Protein AF-A0A9K3LN52-F1 (afdb_monomer_lite)

Sequence (113 aa):
MAKAVHVTSESEAARRYGQLSKTKMVFGTVLSVDTTVNPTTNRSTTTVVAEYDFGGGVTKRKSLNIRSVHAVSQEEENQQSAPAESPNEATGTNNDDNPTGSNNHNAPVPAPE

pLDDT: mean 73.06, std 20.49, range [36.34, 96.38]

Secondary structure (DSSP, 8-state):
-------S-HHHHHHHHGGGGG-----EEEEEEEEEE-TTT--EEEEEEEEEE-STT-EEEEEEEGGG--PPPTTSGGGS----PPP--------------------------

Foldseek 3Di:
DDADDDDPDLVVLCVVPPVRSPPDDWDWAWDDWDWDQDPVPRDIWIWTFTWTDPDPPDTDTDIDTVVPDDDDDPPPPPPPDDDDDDDDDDDDDDDDDDDDDDDDDDDDDDDDD

Organism: NCBI:txid303405

Structure (mmCIF, N/CA/C/O backbone):
data_AF-A0A9K3LN52-F1
#
_entry.id   AF-A0A9K3LN52-F1
#
loop_
_atom_site.group_PDB
_atom_site.id
_atom_site.type_symbol
_atom_site.label_atom_id
_atom_site.label_alt_id
_atom_site.label_comp_id
_atom_site.label_asym_id
_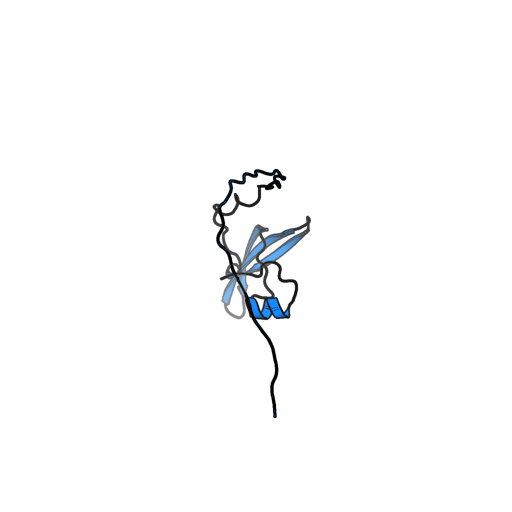atom_site.label_entity_id
_atom_site.label_seq_id
_atom_site.pdbx_PDB_ins_code
_atom_site.Cartn_x
_atom_site.Cartn_y
_atom_site.Cartn_z
_atom_site.occupancy
_atom_site.B_iso_or_equiv
_atom_site.auth_seq_id
_atom_site.auth_comp_id
_atom_site.auth_asym_id
_atom_site.auth_atom_id
_atom_site.pdbx_PDB_model_num
ATOM 1 N N . MET A 1 1 ? -2.566 14.427 -8.244 1.00 47.47 1 MET A N 1
ATOM 2 C CA . MET A 1 1 ? -1.089 14.536 -8.341 1.00 47.47 1 MET A CA 1
ATOM 3 C C . MET A 1 1 ? -0.579 13.343 -9.126 1.00 47.47 1 MET A C 1
ATOM 5 O O . MET A 1 1 ? -0.998 12.237 -8.809 1.00 47.47 1 MET A O 1
ATOM 9 N N . ALA A 1 2 ? 0.290 13.543 -10.118 1.00 46.53 2 ALA A N 1
ATOM 10 C CA . ALA A 1 2 ? 0.909 12.429 -10.834 1.00 46.53 2 ALA A CA 1
ATOM 11 C C . ALA A 1 2 ? 1.913 11.697 -9.925 1.00 46.53 2 ALA A C 1
ATOM 13 O O . ALA A 1 2 ? 2.726 12.337 -9.256 1.00 46.53 2 ALA A O 1
ATOM 14 N N . LYS A 1 3 ? 1.847 10.363 -9.898 1.00 57.31 3 LYS A N 1
ATOM 15 C CA . LYS A 1 3 ? 2.855 9.488 -9.275 1.00 57.31 3 LYS A CA 1
ATOM 16 C C . LYS A 1 3 ? 3.800 8.971 -10.369 1.00 57.31 3 LYS A C 1
ATOM 18 O O . LYS A 1 3 ? 3.481 9.080 -11.550 1.00 57.31 3 LYS A O 1
ATOM 23 N N . ALA A 1 4 ? 4.974 8.461 -9.998 1.00 51.84 4 ALA A N 1
ATOM 24 C CA . ALA A 1 4 ? 6.052 8.226 -10.958 1.00 51.84 4 ALA A CA 1
ATOM 25 C C . ALA A 1 4 ? 5.736 7.130 -12.000 1.00 51.84 4 ALA A C 1
ATOM 27 O O . ALA A 1 4 ? 5.823 5.936 -11.712 1.00 51.84 4 ALA A O 1
ATOM 28 N N . VAL A 1 5 ? 5.424 7.542 -13.235 1.00 60.34 5 VAL A N 1
ATOM 29 C CA . VAL A 1 5 ? 5.277 6.643 -14.392 1.00 60.34 5 VAL A CA 1
ATOM 30 C C . VAL A 1 5 ? 6.664 6.324 -14.958 1.00 60.34 5 VAL A C 1
ATOM 32 O O . VAL A 1 5 ? 7.234 7.139 -15.676 1.00 60.34 5 VAL A O 1
ATOM 35 N N . HIS A 1 6 ? 7.206 5.168 -14.558 1.00 59.88 6 HIS A N 1
ATOM 36 C CA . HIS A 1 6 ? 8.420 4.502 -15.070 1.00 59.88 6 HIS A CA 1
ATOM 37 C C . HIS A 1 6 ? 9.530 5.434 -15.610 1.00 59.88 6 HIS A C 1
ATOM 39 O O . HIS A 1 6 ? 9.938 5.340 -16.765 1.00 59.88 6 HIS A O 1
ATOM 45 N N . VAL A 1 7 ? 10.047 6.335 -14.769 1.00 62.12 7 VAL A N 1
ATOM 46 C CA . VAL A 1 7 ? 11.217 7.157 -15.120 1.00 62.12 7 VAL A CA 1
ATOM 47 C C . VAL A 1 7 ? 12.492 6.411 -14.731 1.00 62.12 7 VAL A C 1
ATOM 49 O O . VAL A 1 7 ? 12.672 6.057 -13.569 1.00 62.12 7 VAL A O 1
ATOM 52 N N . THR A 1 8 ? 13.375 6.181 -15.702 1.00 67.12 8 THR A N 1
ATOM 53 C CA . THR A 1 8 ? 14.609 5.385 -15.550 1.00 67.12 8 THR A CA 1
ATOM 54 C C . THR A 1 8 ? 15.796 6.165 -14.970 1.00 67.12 8 THR A C 1
ATOM 56 O O . THR A 1 8 ? 16.797 5.559 -14.599 1.00 67.12 8 THR A O 1
ATOM 59 N N . SER A 1 9 ? 15.692 7.493 -14.854 1.00 80.19 9 SER A N 1
ATOM 60 C CA . SER A 1 9 ? 16.704 8.371 -14.250 1.00 80.19 9 SER A CA 1
ATOM 61 C C . SER A 1 9 ? 16.212 8.957 -12.925 1.00 80.19 9 SER A C 1
ATOM 63 O O . SER A 1 9 ? 15.192 9.649 -12.894 1.00 80.19 9 SER A O 1
ATOM 65 N N . GLU A 1 10 ? 16.949 8.742 -11.828 1.00 76.44 10 GLU A N 1
ATOM 66 C CA . GLU A 1 10 ? 16.600 9.310 -10.515 1.00 76.44 10 GLU A CA 1
ATOM 67 C C . GLU A 1 10 ? 16.568 10.847 -10.552 1.00 76.44 10 GLU A C 1
ATOM 69 O O . GLU A 1 10 ? 15.653 11.453 -9.994 1.00 76.44 10 GLU A O 1
ATOM 74 N N . SER A 1 11 ? 17.493 11.483 -11.277 1.00 83.75 11 SER A N 1
ATOM 75 C CA . SER A 1 11 ? 17.543 12.942 -11.447 1.00 83.75 11 SER A CA 1
ATOM 76 C C . SER A 1 11 ? 16.290 13.491 -12.135 1.00 83.75 11 SER A C 1
ATOM 78 O O . SER A 1 11 ? 15.762 14.536 -11.749 1.00 83.75 11 SER A O 1
ATOM 80 N N . GLU A 1 12 ? 15.775 12.780 -13.141 1.00 83.81 12 GLU A N 1
ATOM 81 C CA . GLU A 1 12 ? 14.541 13.175 -13.818 1.00 83.81 12 GLU A CA 1
ATOM 82 C C . GLU A 1 12 ? 13.299 12.873 -12.968 1.00 83.81 12 GLU A C 1
ATOM 84 O O . GLU A 1 12 ? 12.388 13.701 -12.903 1.00 83.81 12 GLU A O 1
ATOM 89 N N . ALA A 1 13 ? 13.270 11.740 -12.262 1.00 81.38 13 ALA A N 1
ATOM 90 C CA . ALA A 1 13 ? 12.194 11.415 -11.332 1.00 81.38 13 ALA A CA 1
ATOM 91 C C . ALA A 1 13 ? 12.103 12.460 -10.205 1.00 81.38 13 ALA A C 1
ATOM 93 O O . ALA A 1 13 ? 11.010 12.930 -9.887 1.00 81.38 13 ALA A O 1
ATOM 94 N N . ALA A 1 14 ? 13.244 12.885 -9.654 1.00 86.94 14 ALA A N 1
ATOM 95 C CA . ALA A 1 14 ? 13.337 13.963 -8.675 1.00 86.94 14 ALA A CA 1
ATOM 96 C C . ALA A 1 14 ? 12.847 15.303 -9.249 1.00 86.94 14 ALA A C 1
ATOM 98 O O . ALA A 1 14 ? 12.059 15.985 -8.596 1.00 86.94 14 ALA A O 1
ATOM 99 N N . ARG A 1 15 ? 13.220 15.655 -10.489 1.00 87.50 15 ARG A N 1
ATOM 100 C CA . ARG A 1 15 ? 12.727 16.873 -11.160 1.00 87.50 15 ARG A CA 1
ATOM 101 C C . ARG A 1 15 ? 11.215 16.849 -11.415 1.00 87.50 15 ARG A C 1
ATOM 103 O O . ARG A 1 15 ? 10.565 17.874 -11.238 1.00 87.50 15 ARG A O 1
ATOM 110 N N . ARG A 1 16 ? 10.654 15.716 -11.857 1.00 84.62 16 ARG A N 1
ATOM 111 C CA . ARG A 1 16 ? 9.226 15.592 -12.219 1.00 84.62 16 ARG A CA 1
ATOM 112 C C . ARG A 1 16 ? 8.300 15.427 -11.007 1.00 84.62 16 ARG A C 1
ATOM 114 O O . ARG A 1 16 ? 7.176 15.915 -11.048 1.00 84.62 16 ARG A O 1
ATOM 121 N N . TYR A 1 17 ? 8.747 14.737 -9.954 1.00 83.06 17 TYR A N 1
ATOM 122 C CA . TYR A 1 17 ? 7.885 14.301 -8.844 1.00 83.06 17 TYR A CA 1
ATOM 123 C C . TYR A 1 17 ? 8.366 14.743 -7.451 1.00 83.06 17 TYR A C 1
ATOM 125 O O . TYR A 1 17 ? 7.670 14.508 -6.461 1.00 83.06 17 TYR A O 1
ATOM 133 N N . GLY A 1 18 ? 9.539 15.376 -7.335 1.00 87.06 18 GLY A N 1
ATOM 134 C CA . GLY A 1 18 ? 10.076 15.879 -6.068 1.00 87.06 18 GLY A CA 1
ATOM 135 C C . GLY A 1 18 ? 10.161 14.789 -4.998 1.00 87.06 18 GLY A C 1
ATOM 136 O O . GLY A 1 18 ? 10.746 13.727 -5.215 1.00 87.06 18 GLY A O 1
ATOM 137 N N . GLN A 1 19 ? 9.521 15.023 -3.851 1.00 83.06 19 GLN A N 1
ATOM 138 C CA . GLN A 1 19 ? 9.446 14.065 -2.741 1.00 83.06 19 GLN A CA 1
ATOM 139 C C . GLN A 1 19 ? 8.751 12.739 -3.122 1.00 83.06 19 GLN A C 1
ATOM 141 O O . GLN A 1 19 ? 9.054 11.702 -2.537 1.00 83.06 19 GLN A O 1
ATOM 146 N N . LEU A 1 20 ? 7.863 12.742 -4.126 1.00 83.06 20 LEU A N 1
ATOM 147 C CA . LEU A 1 20 ? 7.158 11.542 -4.596 1.00 83.06 20 LEU A CA 1
ATOM 148 C C . LEU A 1 20 ? 7.993 10.675 -5.554 1.00 83.06 20 LEU A C 1
ATOM 150 O O . LEU A 1 20 ? 7.570 9.567 -5.880 1.00 83.06 20 LEU A O 1
ATOM 154 N N . SER A 1 21 ? 9.183 11.125 -5.970 1.00 83.44 21 SER A N 1
ATOM 155 C CA . SER A 1 21 ? 10.100 10.376 -6.851 1.00 83.44 21 SER A CA 1
ATOM 156 C C . SER A 1 21 ? 10.453 8.976 -6.338 1.00 83.44 21 SER A C 1
ATOM 158 O O . SER A 1 21 ? 10.643 8.060 -7.132 1.00 83.44 21 SER A O 1
ATOM 160 N N . LYS A 1 22 ? 10.482 8.790 -5.011 1.00 83.56 22 LYS A N 1
ATOM 161 C CA . LYS A 1 22 ? 10.766 7.506 -4.346 1.00 83.56 22 LYS A CA 1
ATOM 162 C C . LYS A 1 22 ? 9.499 6.726 -3.967 1.00 83.56 22 LYS A C 1
ATOM 164 O O . LYS A 1 22 ? 9.557 5.813 -3.148 1.00 83.56 22 LYS A O 1
ATOM 169 N N . THR A 1 23 ? 8.349 7.080 -4.549 1.00 84.56 23 THR A N 1
ATOM 170 C CA . THR A 1 23 ? 7.048 6.444 -4.290 1.00 84.56 23 THR A CA 1
ATOM 171 C C . THR A 1 23 ? 6.415 5.921 -5.582 1.00 84.56 23 THR A C 1
ATOM 173 O O . THR A 1 23 ? 6.296 6.645 -6.570 1.00 84.56 23 THR A O 1
ATOM 176 N N . LYS A 1 24 ? 5.972 4.659 -5.569 1.00 83.69 24 LYS A N 1
ATOM 177 C CA . LYS A 1 24 ? 5.196 4.026 -6.646 1.00 83.69 24 LYS A CA 1
ATOM 178 C C . LYS A 1 24 ? 3.800 3.700 -6.111 1.00 83.69 24 LYS A C 1
ATOM 180 O O . LYS A 1 24 ? 3.674 3.277 -4.964 1.00 83.69 24 LYS A O 1
ATOM 185 N N . MET A 1 25 ? 2.763 3.874 -6.929 1.00 86.75 25 MET A N 1
ATOM 186 C CA . MET A 1 25 ? 1.450 3.288 -6.646 1.00 86.75 25 MET A CA 1
ATOM 187 C C . MET A 1 25 ? 1.447 1.835 -7.129 1.00 86.75 25 MET A C 1
ATOM 189 O O . MET A 1 25 ? 1.879 1.552 -8.246 1.00 86.75 25 MET A O 1
ATOM 193 N N . VAL A 1 26 ? 1.009 0.924 -6.270 1.00 89.25 26 VAL A N 1
ATOM 194 C CA . VAL A 1 26 ? 0.883 -0.508 -6.556 1.00 89.25 26 VAL A CA 1
ATOM 195 C C . VAL A 1 26 ? -0.501 -0.958 -6.117 1.00 89.25 26 VAL A C 1
ATOM 197 O O . VAL A 1 26 ? -0.983 -0.523 -5.069 1.00 89.25 26 VAL A O 1
ATOM 200 N N . PHE A 1 27 ? -1.136 -1.799 -6.926 1.00 90.50 27 PHE A N 1
ATOM 201 C CA . PHE A 1 27 ? -2.376 -2.464 -6.550 1.00 90.50 27 PHE A CA 1
ATOM 202 C C . PHE A 1 27 ? -2.075 -3.599 -5.563 1.00 90.50 27 PHE A C 1
ATOM 204 O O . PHE A 1 27 ? -0.942 -4.078 -5.467 1.00 90.50 27 PHE A O 1
ATOM 211 N N . GLY A 1 28 ? -3.075 -4.009 -4.790 1.00 90.81 28 GLY A N 1
ATOM 212 C CA . GLY A 1 28 ? -2.909 -5.069 -3.805 1.00 90.81 28 GLY A CA 1
ATOM 213 C C . GLY A 1 28 ? -4.195 -5.404 -3.066 1.00 90.81 28 GLY A C 1
ATOM 214 O O . GLY A 1 28 ? -5.091 -4.569 -2.944 1.00 90.81 28 GLY A O 1
ATOM 215 N N . THR A 1 29 ? -4.267 -6.628 -2.557 1.00 93.31 29 THR A N 1
ATOM 216 C CA . THR A 1 29 ? -5.426 -7.145 -1.824 1.00 93.31 29 THR A CA 1
ATOM 217 C C . THR A 1 29 ? -5.217 -6.967 -0.325 1.00 93.31 29 THR A C 1
ATOM 219 O O . THR A 1 29 ? -4.186 -7.366 0.220 1.00 93.31 29 THR A O 1
ATOM 222 N N . VAL A 1 30 ? -6.199 -6.373 0.356 1.00 93.62 30 VAL A N 1
ATOM 223 C CA . VAL A 1 30 ? -6.196 -6.221 1.819 1.00 93.62 30 VAL A CA 1
ATOM 224 C C . VAL A 1 30 ? -6.394 -7.580 2.491 1.00 93.62 30 VAL A C 1
ATOM 226 O O . VAL A 1 30 ? -7.278 -8.339 2.106 1.00 93.62 30 VAL A O 1
ATOM 229 N N . LEU A 1 31 ? -5.579 -7.865 3.509 1.00 96.06 31 LEU A N 1
ATOM 230 C CA . LEU A 1 31 ? -5.608 -9.101 4.295 1.00 96.06 31 LEU A CA 1
ATOM 231 C C . LEU A 1 31 ? -6.060 -8.856 5.743 1.00 96.06 31 LEU A C 1
ATOM 233 O O . LEU A 1 31 ? -6.833 -9.642 6.281 1.00 96.06 31 LEU A O 1
ATOM 237 N N . SER A 1 32 ? -5.607 -7.764 6.371 1.00 95.81 32 SER A N 1
ATOM 238 C CA . SER A 1 32 ? -6.103 -7.305 7.677 1.00 95.81 32 SER A CA 1
ATOM 239 C C . SER A 1 32 ? -6.066 -5.779 7.794 1.00 95.81 32 SER A C 1
ATOM 241 O O . SER A 1 32 ? -5.363 -5.087 7.050 1.00 95.81 32 SER A O 1
ATOM 243 N N . VAL A 1 33 ? -6.838 -5.252 8.746 1.00 96.12 33 VAL A N 1
ATOM 244 C CA . VAL A 1 33 ? -6.803 -3.845 9.155 1.00 96.12 33 VAL A CA 1
ATOM 245 C C . VAL A 1 33 ? -6.598 -3.808 10.663 1.00 96.12 33 VAL A C 1
ATOM 247 O O . VAL A 1 33 ? -7.522 -4.039 11.439 1.00 96.12 33 VAL A O 1
ATOM 250 N N . ASP A 1 34 ? -5.370 -3.519 11.070 1.00 96.06 34 ASP A N 1
ATOM 251 C CA . ASP A 1 34 ? -4.945 -3.535 12.464 1.00 96.06 34 ASP A CA 1
ATOM 252 C C . ASP A 1 34 ? -4.969 -2.105 13.017 1.00 96.06 34 ASP A C 1
ATOM 254 O O . ASP A 1 34 ? -4.598 -1.153 12.325 1.00 96.06 34 ASP A O 1
ATOM 258 N N . THR A 1 35 ? -5.390 -1.919 14.268 1.00 96.38 35 THR A N 1
ATOM 259 C CA . THR A 1 35 ? -5.342 -0.611 14.941 1.00 96.38 35 THR A CA 1
ATOM 260 C C . THR A 1 35 ? -4.622 -0.734 16.272 1.00 96.38 35 THR A C 1
ATOM 262 O O . THR A 1 35 ? -5.102 -1.389 17.192 1.00 96.38 35 THR A O 1
ATOM 265 N N . THR A 1 36 ? -3.482 -0.054 16.382 1.00 94.25 36 THR A N 1
ATOM 266 C CA . THR A 1 36 ? -2.624 -0.072 17.570 1.00 94.25 36 THR A CA 1
ATOM 267 C C . THR A 1 36 ? -2.683 1.282 18.261 1.00 94.25 36 THR A C 1
ATOM 269 O O . THR A 1 36 ? -2.454 2.314 17.627 1.00 94.25 36 THR A O 1
ATOM 272 N N . VAL A 1 37 ? -2.955 1.304 19.566 1.00 94.62 37 VAL A N 1
ATOM 273 C CA . VAL A 1 37 ? -2.800 2.514 20.388 1.00 94.62 37 VAL A CA 1
ATOM 274 C C . VAL A 1 37 ? -1.364 2.575 20.894 1.00 94.62 37 VAL A C 1
ATOM 276 O O . VAL A 1 37 ? -0.879 1.636 21.520 1.00 94.62 37 VAL A O 1
ATOM 279 N N . ASN A 1 38 ? -0.662 3.673 20.618 1.00 92.62 38 ASN A N 1
ATOM 280 C CA . ASN A 1 38 ? 0.675 3.900 21.154 1.00 92.62 38 ASN A CA 1
ATOM 281 C C . ASN A 1 38 ? 0.575 4.226 22.663 1.00 92.62 38 ASN A C 1
ATOM 283 O O . ASN A 1 38 ? -0.009 5.258 22.999 1.00 92.62 38 ASN A O 1
ATOM 287 N N . PRO A 1 39 ? 1.148 3.415 23.575 1.00 92.1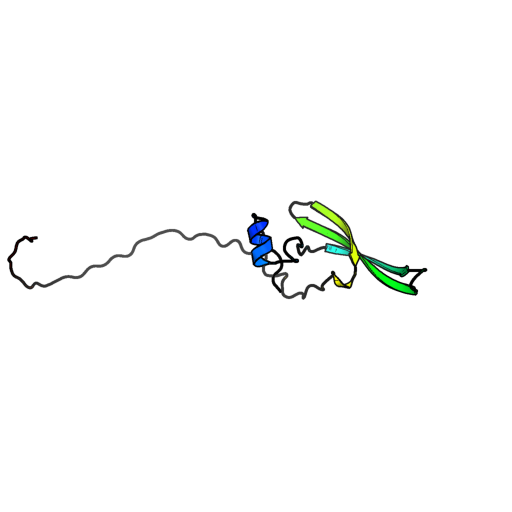2 39 PRO A N 1
ATOM 288 C CA . PRO A 1 39 ? 0.913 3.555 25.018 1.00 92.12 39 PRO A CA 1
ATOM 289 C C . PRO A 1 39 ? 1.542 4.817 25.629 1.00 92.12 39 PRO A C 1
ATOM 291 O O . PRO A 1 39 ? 1.094 5.286 26.668 1.00 92.12 39 PRO A O 1
ATOM 294 N N . THR A 1 40 ? 2.562 5.395 24.988 1.00 94.25 40 THR A N 1
ATOM 295 C CA . THR A 1 40 ? 3.253 6.605 25.468 1.00 94.25 40 THR A CA 1
ATOM 296 C C . THR A 1 40 ? 2.525 7.892 25.077 1.00 94.25 40 THR A C 1
ATOM 298 O O . THR A 1 40 ? 2.585 8.882 25.797 1.00 94.25 40 THR A O 1
ATOM 301 N N . THR A 1 41 ? 1.846 7.904 23.926 1.00 94.00 41 THR A N 1
ATOM 302 C CA . THR A 1 41 ? 1.199 9.107 23.361 1.00 94.00 41 THR A CA 1
ATOM 303 C C . THR A 1 41 ? -0.327 9.022 23.310 1.00 94.00 41 THR A C 1
ATOM 305 O O . THR A 1 41 ? -0.970 10.000 22.936 1.00 94.00 41 THR A O 1
ATOM 308 N N . ASN A 1 42 ? -0.905 7.863 23.645 1.00 93.75 42 ASN A N 1
ATOM 309 C CA . ASN A 1 42 ? -2.331 7.524 23.536 1.00 93.75 42 ASN A CA 1
ATOM 310 C C . ASN A 1 42 ? -2.946 7.745 22.138 1.00 93.75 42 ASN A C 1
ATOM 312 O O . ASN A 1 42 ? -4.164 7.788 21.979 1.00 93.75 42 ASN A O 1
ATOM 316 N N . ARG A 1 43 ? -2.114 7.852 21.093 1.00 94.88 43 ARG A N 1
ATOM 317 C CA . ARG A 1 43 ? -2.568 7.995 19.704 1.00 94.88 43 ARG A CA 1
ATOM 318 C C . ARG A 1 43 ? -2.831 6.625 19.089 1.00 94.88 43 ARG A C 1
ATOM 320 O O . ARG A 1 43 ? -1.932 5.784 19.037 1.00 94.88 43 ARG A O 1
ATOM 327 N N . SER A 1 44 ? -4.041 6.423 18.578 1.00 94.06 44 SER A N 1
ATOM 328 C CA . SER A 1 44 ? -4.368 5.296 17.706 1.00 94.06 44 SER A CA 1
ATOM 329 C C . SER A 1 44 ? -3.685 5.448 16.344 1.00 94.06 44 SER A C 1
ATOM 331 O O . SER A 1 44 ? -3.583 6.539 15.784 1.00 94.06 44 SER A O 1
ATOM 333 N N . THR A 1 45 ? -3.192 4.338 15.803 1.00 94.88 45 THR A N 1
ATOM 334 C CA . THR A 1 45 ? -2.655 4.241 14.445 1.00 94.8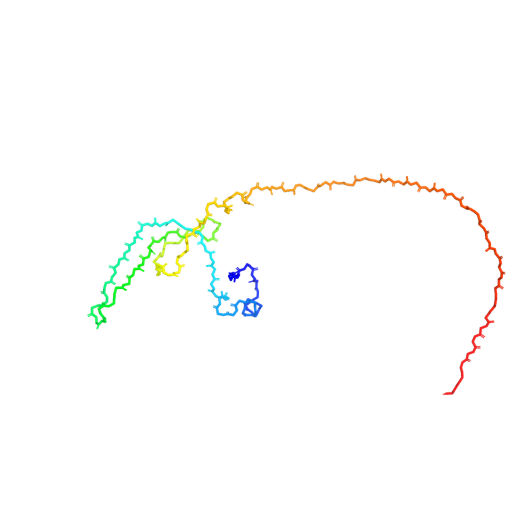8 45 THR A CA 1
ATOM 335 C C . THR A 1 45 ? -3.254 3.017 13.771 1.00 94.88 45 THR A C 1
ATOM 337 O O . THR A 1 45 ? -3.025 1.896 14.217 1.00 94.88 45 THR A O 1
ATOM 340 N N . THR A 1 46 ? -3.998 3.235 12.687 1.00 96.38 46 THR A N 1
ATOM 341 C CA . THR A 1 46 ? -4.548 2.160 11.852 1.00 96.38 46 THR A CA 1
ATOM 342 C C . THR A 1 46 ? -3.606 1.857 10.689 1.00 96.38 46 THR A C 1
ATOM 344 O O . THR A 1 46 ? -3.182 2.758 9.949 1.00 96.38 46 THR A O 1
ATOM 347 N N . THR A 1 47 ? -3.276 0.582 10.525 1.00 96.31 47 THR A N 1
ATOM 348 C CA . THR A 1 47 ? -2.448 0.042 9.447 1.00 96.31 47 THR A CA 1
ATOM 349 C C . THR A 1 47 ? -3.189 -1.055 8.702 1.00 96.31 47 THR A C 1
ATOM 351 O O . THR A 1 47 ? -3.849 -1.891 9.303 1.00 96.31 47 THR A O 1
ATOM 354 N N . VAL A 1 48 ? -3.045 -1.064 7.384 1.00 95.50 48 VAL A N 1
ATOM 355 C CA . VAL A 1 48 ? -3.595 -2.088 6.499 1.00 95.50 48 VAL A CA 1
ATOM 356 C C . VAL A 1 48 ? -2.466 -3.048 6.146 1.00 95.50 48 VAL A C 1
ATOM 358 O O . VAL A 1 48 ? -1.447 -2.612 5.603 1.00 95.50 48 VAL A O 1
ATOM 361 N N . VAL A 1 49 ? -2.621 -4.335 6.453 1.00 96.00 49 VAL A N 1
ATOM 362 C CA . VAL A 1 49 ? -1.756 -5.386 5.906 1.00 96.00 49 VAL A CA 1
ATOM 363 C C . VAL A 1 49 ? -2.362 -5.820 4.587 1.00 96.00 49 VAL A C 1
ATOM 365 O O . VAL A 1 49 ? -3.507 -6.264 4.536 1.00 96.00 49 VAL A O 1
ATOM 368 N N . ALA A 1 50 ? -1.588 -5.695 3.518 1.00 95.44 50 ALA A N 1
ATOM 369 C CA . ALA A 1 50 ? -2.003 -6.092 2.185 1.00 95.44 50 ALA A CA 1
ATOM 370 C C . ALA A 1 50 ? -0.884 -6.853 1.475 1.00 95.44 50 ALA A C 1
ATOM 372 O O . ALA A 1 50 ? 0.299 -6.752 1.828 1.00 95.44 50 ALA A O 1
ATOM 373 N N . GLU A 1 51 ? -1.278 -7.618 0.467 1.00 96.00 51 GLU A N 1
ATOM 374 C CA . GLU A 1 51 ? -0.373 -8.219 -0.497 1.00 96.00 51 GLU A CA 1
ATOM 375 C C . GLU A 1 51 ? -0.388 -7.391 -1.780 1.00 96.00 51 GLU A C 1
ATOM 377 O O . GLU A 1 51 ? -1.406 -7.309 -2.462 1.00 96.00 51 GLU A O 1
ATOM 382 N N . TYR A 1 52 ? 0.732 -6.725 -2.057 1.00 92.75 52 TYR A N 1
ATOM 383 C CA . TYR A 1 52 ? 0.881 -5.793 -3.172 1.00 92.75 52 TYR A CA 1
ATOM 384 C C . TYR A 1 52 ? 1.531 -6.481 -4.366 1.00 92.75 52 TYR A C 1
ATOM 386 O O . TYR A 1 52 ? 2.568 -7.128 -4.196 1.00 92.75 52 TYR A O 1
ATOM 394 N N . ASP A 1 53 ? 0.982 -6.287 -5.562 1.00 91.12 53 ASP A N 1
ATOM 395 C CA . ASP A 1 53 ? 1.606 -6.735 -6.806 1.00 91.12 53 ASP A CA 1
ATOM 396 C C . ASP A 1 53 ? 2.608 -5.689 -7.319 1.00 91.12 53 ASP A C 1
ATOM 398 O O . ASP A 1 53 ? 2.314 -4.493 -7.425 1.00 91.12 53 ASP A O 1
ATOM 402 N N . PHE A 1 54 ? 3.823 -6.137 -7.635 1.00 87.94 54 PHE A N 1
ATOM 403 C CA . PHE A 1 54 ? 4.857 -5.310 -8.258 1.00 87.94 54 PHE A CA 1
ATOM 404 C C . PHE A 1 54 ? 4.964 -5.526 -9.776 1.00 87.94 54 PHE A C 1
ATOM 406 O O . PHE A 1 54 ? 5.672 -4.751 -10.432 1.00 87.94 54 PHE A O 1
ATOM 413 N N . GLY A 1 55 ? 4.235 -6.503 -10.322 1.00 85.56 55 GLY A N 1
ATOM 414 C CA . GLY A 1 55 ? 4.335 -7.018 -11.683 1.00 85.56 55 GLY A CA 1
ATOM 415 C C . GLY A 1 55 ? 5.257 -8.241 -11.775 1.00 85.56 55 GLY A C 1
ATOM 416 O O . GLY A 1 55 ? 6.044 -8.526 -10.871 1.00 85.56 55 GLY A O 1
ATOM 417 N N . GLY A 1 56 ? 5.167 -8.978 -12.887 1.00 86.12 56 GLY A N 1
ATOM 418 C CA . GLY A 1 56 ? 6.049 -10.121 -13.168 1.00 86.12 56 GLY A CA 1
ATOM 419 C C . GLY A 1 56 ? 5.900 -11.303 -12.201 1.00 86.12 56 GLY A C 1
ATOM 420 O O . GLY A 1 56 ? 6.860 -12.038 -11.996 1.00 86.12 56 GLY A O 1
ATOM 421 N N . GLY A 1 57 ? 4.730 -11.460 -11.569 1.00 89.38 57 GLY A N 1
ATOM 422 C CA . GLY A 1 57 ? 4.470 -12.503 -10.569 1.00 89.38 57 GLY A CA 1
ATOM 423 C C . GLY A 1 57 ? 5.066 -12.228 -9.182 1.00 89.38 57 GLY A C 1
ATOM 424 O O . GLY A 1 57 ? 5.045 -13.110 -8.326 1.00 89.38 57 GLY A O 1
ATOM 425 N N . VAL A 1 58 ? 5.603 -11.027 -8.934 1.00 91.69 58 VAL A N 1
ATOM 426 C CA . VAL A 1 58 ? 6.238 -10.671 -7.657 1.00 91.69 58 VAL A CA 1
ATOM 427 C C . VAL A 1 58 ? 5.242 -9.955 -6.742 1.00 91.69 58 VAL A C 1
ATOM 429 O O . VAL A 1 58 ? 5.163 -8.723 -6.735 1.00 91.69 58 VAL A O 1
ATOM 432 N N . THR A 1 59 ? 4.532 -10.712 -5.902 1.00 93.62 59 THR A N 1
ATOM 433 C CA . THR A 1 59 ? 3.761 -10.129 -4.793 1.00 93.62 59 THR A CA 1
ATOM 434 C C . THR A 1 59 ? 4.641 -9.873 -3.565 1.00 93.62 59 THR A C 1
ATOM 436 O O . THR A 1 59 ? 5.669 -10.522 -3.347 1.00 93.62 59 THR A O 1
ATOM 439 N N . LYS A 1 60 ? 4.275 -8.881 -2.742 1.00 94.19 60 LYS A N 1
ATOM 440 C CA . LYS A 1 60 ? 4.943 -8.583 -1.463 1.00 94.19 60 LYS A CA 1
ATOM 441 C C . LYS A 1 60 ? 3.926 -8.208 -0.393 1.00 94.19 60 LYS A C 1
ATOM 443 O O . LYS A 1 60 ? 3.204 -7.223 -0.530 1.00 94.19 60 LYS A O 1
ATOM 448 N N . ARG A 1 61 ? 3.932 -8.937 0.723 1.00 96.25 61 ARG A N 1
ATOM 449 C CA . ARG A 1 61 ? 3.088 -8.646 1.889 1.00 96.25 61 ARG A CA 1
ATOM 450 C C . ARG A 1 61 ? 3.723 -7.583 2.788 1.00 96.25 61 ARG A C 1
ATOM 452 O O . ARG A 1 61 ? 4.848 -7.769 3.260 1.00 96.25 61 ARG A O 1
ATOM 459 N N . LYS A 1 62 ? 3.020 -6.473 3.038 1.00 94.62 62 LYS A N 1
ATOM 460 C CA . LYS A 1 62 ? 3.459 -5.394 3.945 1.00 94.62 62 LYS A CA 1
ATOM 461 C C . LYS A 1 62 ? 2.288 -4.717 4.658 1.00 94.62 62 LYS A C 1
ATOM 463 O O . LYS A 1 62 ? 1.190 -4.623 4.120 1.00 94.62 62 LYS A O 1
ATOM 468 N N . SER A 1 63 ? 2.565 -4.195 5.851 1.00 94.50 63 SER A N 1
ATOM 469 C CA . SER A 1 63 ? 1.722 -3.217 6.535 1.00 94.50 63 SER A CA 1
ATOM 470 C C . SER A 1 63 ? 2.002 -1.804 6.011 1.00 94.50 63 SER A C 1
ATOM 472 O O . SER A 1 63 ? 3.155 -1.429 5.787 1.00 94.50 63 SER A O 1
ATOM 474 N N . LEU A 1 64 ? 0.950 -1.010 5.827 1.00 93.31 64 LEU A N 1
ATOM 475 C CA . LEU A 1 64 ? 1.020 0.394 5.417 1.00 93.31 64 LEU A CA 1
ATOM 476 C C . LEU A 1 64 ? 0.046 1.228 6.260 1.00 93.31 64 LEU A C 1
ATOM 478 O O . LEU A 1 64 ? -1.004 0.736 6.664 1.00 93.31 64 LEU A O 1
ATOM 482 N N . ASN A 1 65 ? 0.364 2.492 6.552 1.00 94.25 65 ASN A N 1
ATOM 483 C CA . ASN A 1 65 ? -0.584 3.364 7.251 1.00 94.25 65 ASN A CA 1
ATOM 484 C C . ASN A 1 65 ? -1.806 3.643 6.363 1.00 94.25 65 ASN A C 1
ATOM 486 O O . ASN A 1 65 ? -1.642 3.944 5.182 1.00 94.25 65 ASN A O 1
ATOM 490 N N . ILE A 1 66 ? -3.017 3.607 6.929 1.00 94.06 66 ILE A N 1
ATOM 491 C CA . ILE A 1 66 ? -4.259 3.717 6.142 1.00 94.06 66 ILE A CA 1
ATOM 492 C C . ILE A 1 66 ? -4.351 5.009 5.305 1.00 94.06 66 ILE A C 1
ATOM 494 O O . ILE A 1 66 ? -4.920 4.995 4.223 1.00 94.06 66 ILE A O 1
ATOM 498 N N . ARG A 1 67 ? -3.698 6.104 5.728 1.00 90.88 67 ARG A N 1
ATOM 499 C CA . ARG A 1 67 ? -3.627 7.380 4.980 1.00 90.88 67 ARG A CA 1
ATOM 500 C C . ARG A 1 67 ? -2.778 7.327 3.699 1.00 90.88 67 ARG A C 1
ATOM 502 O O . ARG A 1 67 ? -2.764 8.294 2.946 1.00 90.88 67 ARG A O 1
ATOM 509 N N . SER A 1 68 ? -2.035 6.244 3.479 1.00 90.00 68 SER A N 1
ATOM 510 C CA . SER A 1 68 ? -1.270 5.986 2.250 1.00 90.00 68 SER A CA 1
ATOM 511 C C . SER A 1 68 ? -1.944 4.951 1.341 1.00 90.00 68 SER A C 1
ATOM 513 O O . SER A 1 68 ? -1.447 4.691 0.246 1.00 90.00 68 SER A O 1
ATOM 515 N N . VAL A 1 69 ? -3.071 4.381 1.778 1.00 90.06 69 VAL A N 1
ATOM 516 C CA . VAL A 1 69 ? -3.967 3.571 0.951 1.00 90.06 69 VAL A CA 1
ATOM 517 C C . VAL A 1 69 ? -4.969 4.511 0.279 1.00 90.06 69 VAL A C 1
ATOM 519 O O . VAL A 1 69 ? -5.446 5.466 0.889 1.00 90.06 69 VAL A O 1
ATOM 522 N N . HIS A 1 70 ? -5.290 4.243 -0.982 1.00 88.88 70 HIS A N 1
ATOM 523 C CA . HIS A 1 70 ? -6.361 4.917 -1.710 1.00 88.88 70 HIS A CA 1
ATOM 524 C C . HIS A 1 70 ? -7.335 3.850 -2.207 1.00 88.88 70 HIS A C 1
ATOM 526 O O . HIS A 1 70 ? -6.891 2.789 -2.644 1.00 88.88 70 HIS A O 1
ATOM 532 N N . ALA A 1 71 ? -8.638 4.126 -2.153 1.00 81.50 71 ALA A N 1
ATOM 533 C CA . ALA A 1 71 ? -9.612 3.303 -2.858 1.00 81.50 71 ALA A CA 1
ATOM 534 C C . ALA A 1 71 ? -9.406 3.451 -4.374 1.00 81.50 71 ALA A C 1
ATOM 536 O O . ALA A 1 71 ? -9.102 4.546 -4.851 1.00 81.50 71 ALA A O 1
ATOM 537 N N . VAL A 1 72 ? -9.574 2.355 -5.109 1.00 73.81 72 VAL A N 1
ATOM 538 C CA . VAL A 1 72 ? -9.634 2.362 -6.574 1.00 73.81 72 VAL A CA 1
ATOM 539 C C . VAL A 1 72 ? -1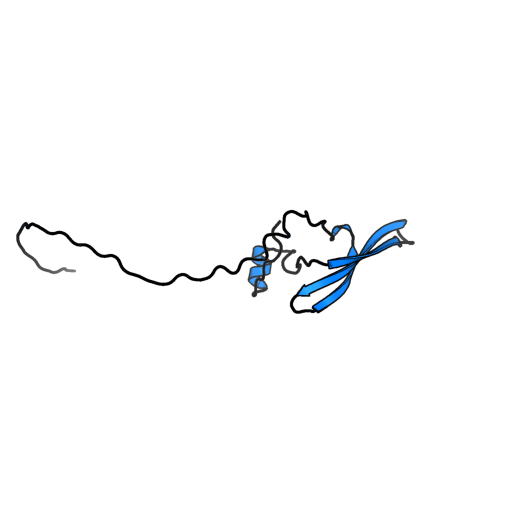1.100 2.531 -6.959 1.00 73.81 72 VAL A C 1
ATOM 541 O O . VAL A 1 72 ? -11.932 1.716 -6.560 1.00 73.81 72 VAL A O 1
ATOM 544 N N . SER A 1 73 ? -11.428 3.587 -7.700 1.00 69.50 73 SER A N 1
ATOM 545 C CA . SER A 1 73 ? -12.741 3.702 -8.342 1.00 69.50 73 SER A CA 1
ATOM 546 C C . SER A 1 73 ? -12.836 2.644 -9.442 1.00 69.50 73 SER A C 1
ATOM 548 O O . SER A 1 73 ? -11.915 2.526 -10.247 1.00 69.50 73 SER A O 1
ATOM 550 N N . GLN A 1 74 ? -13.943 1.902 -9.522 1.00 56.59 74 GLN A N 1
ATOM 551 C CA . GLN A 1 74 ? -14.112 0.777 -10.465 1.00 56.59 74 GLN A CA 1
ATOM 552 C C . GLN A 1 74 ? -14.212 1.190 -11.955 1.00 56.59 74 GLN A C 1
ATOM 554 O O . GLN A 1 74 ? -14.593 0.394 -12.805 1.00 56.59 74 GLN A O 1
ATOM 559 N N . GLU A 1 75 ? -13.871 2.436 -12.279 1.00 58.97 75 GLU A N 1
ATOM 560 C CA . GLU A 1 75 ? -13.894 3.020 -13.622 1.00 58.97 75 GLU A CA 1
ATOM 561 C C . GLU A 1 75 ? -12.572 2.786 -14.387 1.00 58.97 75 GLU A C 1
ATOM 563 O O . GLU A 1 75 ? -12.555 2.827 -15.616 1.00 58.97 75 GLU A O 1
ATOM 568 N N . GLU A 1 76 ? -11.461 2.511 -13.685 1.00 55.19 76 GLU A N 1
ATOM 569 C CA . GLU A 1 76 ? -10.122 2.374 -14.295 1.00 55.19 76 GLU A CA 1
ATOM 570 C C . GLU A 1 76 ? -9.778 0.942 -14.765 1.00 55.19 76 GLU A C 1
ATOM 572 O O . GLU A 1 76 ? -8.851 0.762 -15.554 1.00 55.19 76 GLU A O 1
ATOM 577 N N . GLU A 1 77 ? -10.520 -0.086 -14.337 1.00 50.88 77 GLU A N 1
ATOM 578 C CA . GLU A 1 77 ? -10.180 -1.501 -14.594 1.00 50.88 77 GLU A CA 1
ATOM 579 C C . GLU A 1 77 ? -10.309 -1.906 -16.081 1.00 50.88 77 GLU A C 1
ATOM 581 O O . GLU A 1 77 ? -9.638 -2.825 -16.547 1.00 50.88 77 GLU A O 1
ATOM 586 N N . ASN A 1 78 ? -11.107 -1.173 -16.867 1.00 48.94 78 ASN A N 1
ATOM 587 C CA . ASN A 1 78 ? -11.460 -1.525 -18.249 1.00 48.94 78 ASN A CA 1
ATOM 588 C C . ASN A 1 78 ? -10.537 -0.923 -19.340 1.00 48.94 78 ASN A C 1
ATOM 590 O O . ASN A 1 78 ? -10.920 -0.876 -20.506 1.00 48.94 78 ASN A O 1
ATOM 594 N N . GLN A 1 79 ? -9.342 -0.421 -18.997 1.00 50.78 79 GLN A N 1
ATOM 595 C CA . GLN A 1 79 ? -8.412 0.188 -19.976 1.00 50.78 79 GLN A CA 1
ATOM 596 C C . GLN A 1 79 ? -7.148 -0.639 -20.274 1.00 50.78 79 GLN A C 1
ATOM 598 O O . GLN A 1 79 ? -6.351 -0.255 -21.127 1.00 50.78 79 GLN A O 1
ATOM 603 N N . GLN A 1 80 ? -6.966 -1.802 -19.639 1.00 52.00 80 GLN A N 1
ATOM 604 C CA . GLN A 1 80 ? -5.740 -2.606 -19.755 1.00 52.00 80 GLN A CA 1
ATOM 605 C C . GLN A 1 80 ? -5.898 -3.853 -20.658 1.00 52.00 80 GLN A C 1
ATOM 607 O O . GLN A 1 80 ? -5.318 -4.901 -20.377 1.00 52.00 80 GLN A O 1
ATOM 612 N N . SER A 1 81 ? -6.697 -3.788 -21.734 1.00 54.94 81 SER A N 1
ATOM 613 C CA . SER A 1 81 ? -6.907 -4.921 -22.664 1.00 54.94 81 SER A CA 1
ATOM 614 C C . SER A 1 81 ? -7.300 -4.506 -24.092 1.00 54.94 81 SER A C 1
ATOM 616 O O . SER A 1 81 ? -8.437 -4.693 -24.515 1.00 54.94 81 SER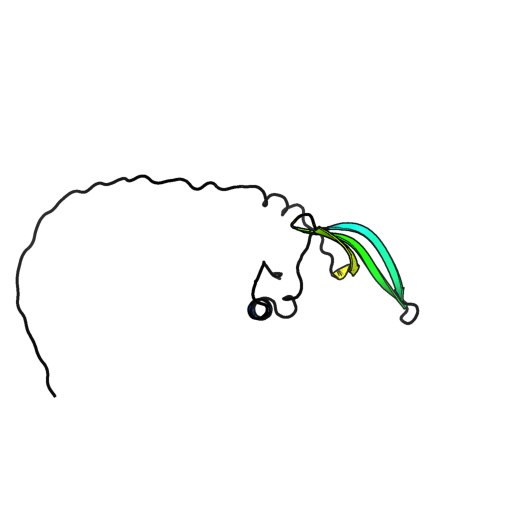 A O 1
ATOM 618 N N . ALA A 1 82 ? -6.339 -3.986 -24.863 1.00 53.19 82 ALA A N 1
ATOM 619 C CA . ALA A 1 82 ? -6.454 -3.861 -26.321 1.00 53.19 82 ALA A CA 1
ATOM 620 C C . ALA A 1 82 ? -5.066 -3.893 -27.003 1.00 53.19 82 ALA A C 1
ATOM 622 O O . ALA A 1 82 ? -4.307 -2.931 -26.869 1.00 53.19 82 ALA A O 1
ATOM 623 N N . PRO A 1 83 ? -4.702 -4.963 -27.738 1.00 50.59 83 PRO A N 1
ATOM 624 C CA . PRO A 1 83 ? -3.562 -4.939 -28.647 1.00 50.59 83 PRO A CA 1
ATOM 625 C C . PRO A 1 83 ? -3.989 -4.282 -29.969 1.00 50.59 83 PRO A C 1
ATOM 627 O O . PRO A 1 83 ? -4.689 -4.892 -30.771 1.00 50.59 83 PRO A O 1
ATOM 630 N N . ALA A 1 84 ? -3.587 -3.031 -30.195 1.00 52.88 84 ALA A N 1
ATOM 631 C CA . ALA A 1 84 ? -3.795 -2.371 -31.482 1.00 52.88 84 ALA A CA 1
ATOM 632 C C . ALA A 1 84 ? -2.734 -2.849 -32.488 1.00 52.88 84 ALA A C 1
ATOM 634 O O . ALA A 1 84 ? -1.550 -2.545 -32.341 1.00 52.88 84 ALA A O 1
ATOM 635 N N . GLU A 1 85 ? -3.164 -3.624 -33.482 1.00 45.25 85 GLU A N 1
ATOM 636 C CA . GLU A 1 85 ? -2.331 -4.075 -34.602 1.00 45.25 85 GLU A CA 1
ATOM 637 C C . GLU A 1 85 ? -1.869 -2.895 -35.475 1.00 45.25 85 GLU A C 1
ATOM 639 O O . GLU A 1 85 ? -2.531 -1.858 -35.537 1.00 45.25 85 GLU A O 1
ATOM 644 N N . SER A 1 86 ? -0.757 -3.068 -36.196 1.00 51.84 86 SER A N 1
ATOM 645 C CA . SER A 1 86 ? -0.312 -2.123 -37.229 1.00 51.84 86 SER A CA 1
ATOM 646 C C . SER A 1 86 ? -0.895 -2.500 -38.597 1.00 51.84 86 SER A C 1
ATOM 648 O O . SER A 1 86 ? -0.538 -3.563 -39.112 1.00 51.84 86 SER A O 1
ATOM 650 N N . PRO A 1 87 ? -1.710 -1.644 -39.241 1.00 50.06 87 PRO A N 1
ATOM 651 C CA . PRO A 1 87 ? -2.042 -1.785 -40.655 1.00 50.06 87 PRO A CA 1
ATOM 652 C C . PRO A 1 87 ? -0.853 -1.396 -41.546 1.00 50.06 87 PRO A C 1
ATOM 654 O O . PRO A 1 87 ? 0.002 -0.595 -41.163 1.00 50.06 87 PRO A O 1
ATOM 657 N N . ASN A 1 88 ? -0.813 -1.973 -42.742 1.00 45.38 88 ASN A N 1
ATOM 658 C CA . ASN A 1 88 ? 0.276 -1.885 -43.711 1.00 45.38 88 ASN A CA 1
ATOM 659 C C . ASN A 1 88 ? -0.019 -0.923 -44.887 1.00 45.38 88 ASN A C 1
ATOM 661 O O . ASN A 1 88 ? -1.047 -0.253 -44.938 1.00 45.38 88 ASN A O 1
ATOM 665 N N . GLU A 1 89 ? 0.946 -0.810 -45.803 1.00 41.62 89 GLU A N 1
ATOM 666 C CA . GLU A 1 89 ? 0.962 0.107 -46.952 1.00 41.62 89 GLU A CA 1
ATOM 667 C C . GLU A 1 89 ? -0.126 -0.183 -48.006 1.00 41.62 89 GLU A C 1
ATOM 669 O O . GLU A 1 89 ? -0.409 -1.347 -48.279 1.00 41.62 89 GLU A O 1
ATOM 674 N N . ALA A 1 90 ? -0.603 0.857 -48.713 1.00 45.19 90 ALA A N 1
ATOM 675 C CA . ALA A 1 90 ? -0.563 0.899 -50.187 1.00 45.19 90 ALA A CA 1
ATOM 676 C C . ALA A 1 90 ? -0.943 2.275 -50.788 1.00 45.19 90 ALA A C 1
ATOM 678 O O . ALA A 1 90 ? -1.792 3.007 -50.292 1.00 45.19 90 ALA A O 1
ATOM 679 N N . THR A 1 91 ? -0.286 2.573 -51.904 1.00 42.22 91 THR A N 1
ATOM 680 C CA . THR A 1 91 ? -0.302 3.750 -52.789 1.00 42.22 91 THR A CA 1
ATOM 681 C C . THR A 1 91 ? -1.656 4.203 -53.364 1.00 42.22 91 THR A C 1
ATOM 683 O O . THR A 1 91 ? -2.529 3.394 -53.661 1.00 42.22 91 THR A O 1
ATOM 686 N N . GLY A 1 92 ? -1.740 5.497 -53.710 1.00 36.34 92 GLY A N 1
ATOM 687 C CA . GLY A 1 92 ? -2.736 6.054 -54.638 1.00 36.34 92 GLY A CA 1
ATOM 688 C C . GLY A 1 92 ? -2.257 7.364 -55.280 1.00 36.34 92 GLY A C 1
ATOM 689 O O . GLY A 1 92 ? -2.244 8.405 -54.631 1.00 36.34 92 GLY A O 1
ATOM 690 N N . THR A 1 93 ? -1.829 7.315 -56.543 1.00 46.56 93 THR A N 1
ATOM 691 C CA . THR A 1 93 ? -1.386 8.474 -57.348 1.00 46.56 93 THR A CA 1
ATOM 692 C C . THR A 1 93 ? -2.525 9.078 -58.165 1.00 46.56 93 THR A C 1
ATOM 694 O O . THR A 1 93 ? -3.423 8.336 -58.549 1.00 46.56 93 THR A O 1
ATOM 697 N N . ASN A 1 94 ? -2.406 10.350 -58.562 1.00 44.62 94 ASN A N 1
ATOM 698 C CA . ASN A 1 94 ? -2.785 10.834 -59.901 1.00 44.62 94 ASN A CA 1
ATOM 699 C C . ASN A 1 94 ? -2.129 12.199 -60.185 1.00 44.62 94 ASN A C 1
ATOM 701 O O . ASN A 1 94 ? -2.000 13.020 -59.279 1.00 44.62 94 ASN A O 1
ATOM 705 N N . ASN A 1 95 ? -1.733 12.421 -61.441 1.00 56.53 95 ASN A N 1
ATOM 706 C CA . ASN A 1 95 ? -1.256 13.703 -61.973 1.00 56.53 95 ASN A CA 1
ATOM 707 C C . ASN A 1 95 ? -2.292 14.234 -62.976 1.00 56.53 95 ASN A C 1
ATOM 709 O O . ASN A 1 95 ? -2.965 13.422 -63.602 1.00 56.53 95 ASN A O 1
ATOM 713 N N . ASP A 1 96 ? -2.328 15.547 -63.203 1.00 51.41 96 ASP A N 1
ATOM 714 C CA . ASP A 1 96 ? -2.819 16.156 -64.450 1.00 51.41 96 ASP A CA 1
ATOM 715 C C . ASP A 1 96 ? -2.104 17.507 -64.678 1.00 51.41 96 ASP A C 1
ATOM 717 O O . ASP A 1 96 ? -1.497 18.052 -63.751 1.00 51.41 96 ASP A O 1
ATOM 721 N N . ASP A 1 97 ? -2.074 17.998 -65.923 1.00 46.66 97 ASP A N 1
ATOM 722 C CA . ASP A 1 97 ? -0.867 18.643 -66.479 1.00 46.66 97 ASP A CA 1
ATOM 723 C C . ASP A 1 97 ? -1.062 20.069 -67.074 1.00 46.66 97 ASP A C 1
ATOM 725 O O . ASP A 1 97 ? -2.025 20.315 -67.798 1.00 46.66 97 ASP A O 1
ATOM 729 N N . ASN A 1 98 ? -0.048 20.940 -66.888 1.00 46.41 98 ASN A N 1
ATOM 730 C CA . ASN A 1 98 ? 0.311 22.117 -67.728 1.00 46.41 98 ASN A CA 1
ATOM 731 C C . ASN A 1 98 ? -0.721 23.289 -67.903 1.00 46.41 98 ASN A C 1
ATOM 733 O O . ASN A 1 98 ? -1.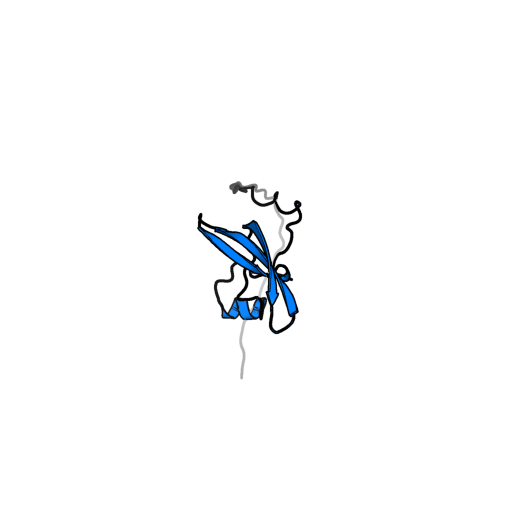828 23.208 -67.374 1.00 46.41 98 ASN A O 1
ATOM 737 N N . PRO A 1 99 ? -0.409 24.417 -68.616 1.00 50.84 99 PRO A N 1
ATOM 738 C CA . PRO A 1 99 ? 0.842 24.788 -69.309 1.00 50.84 99 PRO A CA 1
ATOM 739 C C . PRO A 1 99 ? 1.507 26.165 -69.009 1.00 50.84 99 PRO A C 1
ATOM 741 O O . PRO A 1 99 ? 0.877 27.215 -69.072 1.00 50.84 99 PRO A O 1
ATOM 744 N N . THR A 1 100 ? 2.845 26.118 -68.876 1.00 41.47 100 THR A N 1
ATOM 745 C CA . THR A 1 100 ? 3.884 26.972 -69.537 1.00 41.47 100 THR A CA 1
ATOM 746 C C . THR A 1 100 ? 3.936 28.518 -69.375 1.00 41.47 100 THR A C 1
ATOM 748 O O . THR A 1 100 ? 3.013 29.236 -69.742 1.00 41.47 100 THR A O 1
ATOM 751 N N . GLY A 1 101 ? 5.126 29.060 -69.029 1.00 36.62 101 GLY A N 1
ATOM 752 C CA . GLY A 1 101 ? 5.461 30.500 -69.150 1.00 36.62 101 GLY A CA 1
ATOM 753 C C . GLY A 1 101 ? 6.946 30.881 -68.909 1.00 36.62 101 GLY A C 1
ATOM 754 O O . GLY A 1 101 ? 7.399 30.924 -67.772 1.00 36.62 101 GLY A O 1
ATOM 755 N N . SER A 1 102 ? 7.691 31.201 -69.975 1.00 47.56 102 SER A N 1
ATOM 756 C CA . SER A 1 102 ? 9.142 31.542 -70.027 1.00 47.56 102 SER A CA 1
ATOM 757 C C . SER A 1 102 ? 9.391 33.058 -70.249 1.00 47.56 102 SER A C 1
ATOM 759 O O . SER A 1 102 ? 8.450 33.731 -70.654 1.00 47.56 102 SER A O 1
ATOM 761 N N . ASN A 1 103 ? 10.564 33.722 -70.125 1.00 47.06 103 ASN A N 1
ATOM 762 C CA . ASN A 1 103 ? 11.991 33.499 -69.727 1.00 47.06 103 ASN A CA 1
ATOM 763 C C . ASN A 1 103 ? 12.667 34.933 -69.666 1.00 47.06 103 ASN A C 1
ATOM 765 O O . ASN A 1 103 ? 11.977 35.890 -69.999 1.00 47.06 103 ASN A O 1
ATOM 769 N N . ASN A 1 104 ? 13.940 35.266 -69.341 1.00 48.16 104 ASN A N 1
ATOM 770 C CA . ASN A 1 104 ? 15.181 34.595 -68.882 1.00 48.16 104 ASN A CA 1
ATOM 771 C C . ASN A 1 104 ? 16.208 35.625 -68.301 1.00 48.16 104 ASN A C 1
ATOM 773 O O . ASN A 1 104 ? 16.228 36.756 -68.773 1.00 48.16 104 ASN A O 1
ATOM 777 N N . HIS A 1 105 ? 17.172 35.166 -67.474 1.00 47.81 105 HIS A N 1
ATOM 778 C CA . HIS A 1 105 ? 18.530 35.757 -67.229 1.00 47.81 105 HIS A CA 1
ATOM 779 C C . HIS A 1 105 ? 18.603 37.154 -66.524 1.00 47.81 105 HIS A C 1
ATOM 781 O O . HIS A 1 105 ? 17.592 37.831 -66.404 1.00 47.81 105 HIS A O 1
ATOM 787 N N . ASN A 1 106 ? 19.729 37.655 -65.969 1.00 40.94 106 ASN A N 1
ATOM 788 C CA . ASN A 1 106 ? 21.151 37.230 -65.956 1.00 40.94 106 ASN A CA 1
ATOM 789 C C . ASN A 1 106 ? 21.869 37.554 -64.601 1.00 40.94 106 ASN A C 1
ATOM 791 O O . ASN A 1 106 ? 21.308 38.264 -63.772 1.00 40.94 106 ASN A O 1
ATOM 795 N N . ALA A 1 107 ? 23.112 37.086 -64.391 1.00 46.66 107 ALA A N 1
ATOM 796 C CA . ALA A 1 107 ? 23.997 37.342 -63.216 1.00 46.66 107 ALA A CA 1
ATOM 797 C C . ALA A 1 107 ? 25.372 37.953 -63.676 1.00 46.66 107 ALA A C 1
ATOM 799 O O . ALA A 1 107 ? 25.385 38.396 -64.830 1.00 46.66 107 ALA A O 1
ATOM 800 N N . PRO A 1 108 ? 26.538 37.968 -62.947 1.00 57.50 108 PRO A N 1
ATOM 801 C CA . PRO A 1 108 ? 26.882 37.621 -61.533 1.00 57.50 108 PRO A CA 1
ATOM 802 C C . PRO A 1 108 ? 27.997 38.489 -60.800 1.00 57.50 108 PRO A C 1
ATOM 804 O O . PRO A 1 108 ? 28.712 39.226 -61.462 1.00 57.50 108 PRO A O 1
ATOM 807 N N . VAL A 1 109 ? 28.227 38.279 -59.470 1.00 56.09 109 VAL A N 1
ATOM 808 C CA . VAL A 1 109 ? 29.427 38.610 -58.583 1.00 56.09 109 VAL A CA 1
ATOM 809 C C . VAL A 1 109 ? 30.083 40.034 -58.584 1.00 56.09 109 VAL A C 1
ATOM 811 O O . VAL A 1 109 ? 29.731 40.847 -59.428 1.00 56.09 109 VAL A O 1
ATOM 814 N N . PRO A 1 110 ? 31.094 40.381 -57.723 1.00 53.81 110 PRO A N 1
ATOM 815 C CA . PRO A 1 110 ? 31.453 40.018 -56.324 1.00 53.81 110 PRO A CA 1
ATOM 816 C C . PRO A 1 110 ? 31.609 41.273 -55.386 1.00 53.81 110 PRO A C 1
ATOM 818 O O . PRO A 1 110 ? 31.147 42.356 -55.728 1.00 53.81 110 PRO A O 1
ATOM 821 N N . ALA A 1 111 ? 32.257 41.147 -54.209 1.00 49.97 111 ALA A N 1
ATOM 822 C CA . ALA A 1 111 ? 32.479 42.216 -53.203 1.00 49.97 111 ALA A CA 1
ATOM 823 C C . ALA A 1 111 ? 33.924 42.784 -53.150 1.00 49.97 111 ALA A C 1
ATOM 825 O O . ALA A 1 111 ? 34.852 42.121 -53.621 1.00 49.97 111 ALA A O 1
ATOM 826 N N . PRO A 1 112 ? 34.106 43.991 -52.573 1.00 58.03 112 PRO A N 1
ATOM 827 C CA . PRO A 1 112 ? 35.121 44.246 -51.522 1.00 58.03 112 PRO A CA 1
ATOM 828 C C . PRO A 1 112 ? 34.589 45.226 -50.424 1.00 58.03 112 PRO A C 1
ATOM 830 O O . PRO A 1 112 ? 33.427 45.623 -50.500 1.00 58.03 112 PRO A O 1
ATOM 833 N N . GLU A 1 113 ? 35.314 45.667 -49.384 1.00 45.56 113 GLU A N 1
ATOM 834 C CA . GLU A 1 113 ? 36.679 45.387 -48.866 1.00 45.56 113 GLU A CA 1
ATOM 835 C C . GLU A 1 113 ? 36.611 44.806 -47.437 1.00 45.56 113 GLU A C 1
ATOM 837 O O . GLU A 1 113 ? 35.733 45.256 -46.663 1.00 45.56 113 GLU A O 1
#

Radius of gyration: 31.82 Å; chains: 1; bounding box: 51×58×96 Å